Protein AF-A0A3D2UUT9-F1 (afdb_monomer_lite)

Sequence (173 aa):
GGWIDLIGQRLTEIWGSIPRLYILIILSSFLVPSVLLLFLILNLTAWMGIAAYVRAEFLKIRNFEYVKAAKAMGVSNFEIMRRHILPNALTPVVTFFPFEVTAGIFALVSLDFLNLGVPSPAPSIGELLAQGKNNLQALWILLPTFAALTLMITLLTFVGEGIRNAFDPRKTL

Radius of gyration: 21.26 Å; chains: 1; bounding box: 55×39×56 Å

Secondary structure (DSSP, 8-state):
--HHHHHHHHHHHHHHHS-HHHHHHHHHHHS---HHHHHHHHHHHHHHHHHHHHHHHHHHHTTSHHHHHHHHTT--HHHHIIIIIHHHHTHHHHHHHHHHHHHHHHHHHHHHHTT-SSPTTS--HHHHHHHHHH-TT-HHHHHHHHHHHHHHHHHHHHHHHHHHHHT-GGG--

pLDDT: mean 90.68, std 7.35, range [39.0, 96.94]

Structure (mmCIF, N/CA/C/O backbone):
data_AF-A0A3D2UUT9-F1
#
_entry.id   AF-A0A3D2UUT9-F1
#
loop_
_atom_site.group_PDB
_atom_site.id
_atom_site.type_symbol
_atom_site.label_atom_id
_atom_site.label_alt_id
_atom_site.label_comp_id
_atom_site.label_asym_id
_atom_site.label_entity_id
_atom_site.label_seq_id
_atom_site.pdbx_PDB_ins_code
_atom_site.Cartn_x
_atom_site.Cartn_y
_atom_site.Cartn_z
_atom_site.occupancy
_atom_site.B_iso_or_equiv
_atom_site.auth_seq_id
_atom_site.auth_comp_id
_atom_site.auth_asym_id
_atom_site.auth_atom_id
_atom_site.pdbx_PDB_model_num
ATOM 1 N N . GLY A 1 1 ? -11.850 -11.378 17.227 1.00 80.69 1 GLY A N 1
ATOM 2 C CA . GLY A 1 1 ? -11.481 -12.321 18.302 1.00 80.69 1 GLY A CA 1
ATOM 3 C C . GLY A 1 1 ? -12.110 -13.676 18.049 1.00 80.69 1 GLY A C 1
ATOM 4 O O . GLY A 1 1 ? -13.111 -13.736 17.346 1.00 80.69 1 GLY A O 1
ATOM 5 N N . GLY A 1 2 ? -11.543 -14.740 18.616 1.00 90.12 2 GLY A N 1
ATOM 6 C CA . GLY A 1 2 ? -12.039 -16.113 18.452 1.00 90.12 2 GLY A CA 1
ATOM 7 C C . GLY A 1 2 ? -11.481 -16.831 17.216 1.00 90.12 2 GLY A C 1
ATOM 8 O O . GLY A 1 2 ? -10.482 -16.409 16.642 1.00 90.12 2 GLY A O 1
ATOM 9 N N . TRP A 1 3 ? -12.133 -17.919 16.803 1.00 91.00 3 TRP A N 1
ATOM 10 C CA . TRP A 1 3 ? -11.655 -18.791 15.721 1.00 91.00 3 TRP A CA 1
ATOM 11 C C . TRP A 1 3 ? -11.567 -18.105 14.354 1.00 91.00 3 TRP A C 1
ATOM 13 O O . TRP A 1 3 ? -10.566 -18.260 13.665 1.00 91.00 3 TRP A O 1
ATOM 23 N N . ILE A 1 4 ? -12.566 -17.296 13.984 1.00 89.00 4 ILE A N 1
ATOM 24 C CA . ILE A 1 4 ? -12.583 -16.554 12.704 1.00 89.00 4 ILE A CA 1
ATOM 25 C C . ILE A 1 4 ? -11.378 -15.611 12.607 1.00 89.00 4 ILE A C 1
ATOM 27 O O . ILE A 1 4 ? -10.730 -15.487 11.573 1.00 89.00 4 ILE A O 1
ATOM 31 N N . ASP A 1 5 ? -11.066 -14.971 13.726 1.00 88.38 5 ASP A N 1
ATOM 32 C CA . ASP A 1 5 ? -9.975 -14.021 13.867 1.00 88.38 5 ASP A CA 1
ATOM 33 C C . ASP A 1 5 ? -8.605 -14.690 13.746 1.00 88.38 5 ASP A C 1
ATOM 35 O O . ASP A 1 5 ? -7.721 -14.180 13.063 1.00 88.38 5 ASP A O 1
ATOM 39 N N . LEU A 1 6 ? -8.466 -15.857 14.382 1.00 91.75 6 LEU A N 1
ATOM 40 C CA . LEU A 1 6 ? -7.264 -16.675 14.330 1.00 91.75 6 LEU A CA 1
ATOM 41 C C . LEU A 1 6 ? -7.027 -17.205 12.912 1.00 91.75 6 LEU A C 1
ATOM 43 O O . LEU A 1 6 ? -5.925 -17.071 12.392 1.00 91.75 6 LEU A O 1
ATOM 47 N N . ILE A 1 7 ? -8.057 -17.767 12.272 1.00 93.69 7 ILE A N 1
ATOM 48 C CA . ILE A 1 7 ? -7.963 -18.300 10.905 1.00 93.69 7 ILE A CA 1
ATOM 49 C C . ILE A 1 7 ? -7.597 -17.185 9.925 1.00 93.69 7 ILE A C 1
ATOM 51 O O . ILE A 1 7 ? -6.665 -17.350 9.142 1.00 93.69 7 ILE A O 1
ATOM 55 N N . GLY A 1 8 ? -8.276 -16.036 10.001 1.00 90.75 8 GLY A N 1
ATOM 56 C CA . GLY A 1 8 ? -7.963 -14.881 9.160 1.00 90.75 8 GLY A CA 1
ATOM 57 C C . GLY A 1 8 ? -6.514 -14.425 9.328 1.00 90.75 8 GLY A C 1
ATOM 58 O O . GLY A 1 8 ? -5.814 -14.232 8.338 1.00 90.75 8 GLY A O 1
ATOM 59 N N . GLN A 1 9 ? -6.035 -14.344 10.573 1.00 91.75 9 GLN A N 1
ATOM 60 C CA . GLN A 1 9 ? -4.647 -13.997 10.860 1.00 91.75 9 GLN A CA 1
ATOM 61 C C . GLN A 1 9 ? -3.659 -15.020 10.272 1.00 91.75 9 GLN A C 1
ATOM 63 O O . GLN A 1 9 ? -2.694 -14.628 9.618 1.00 91.75 9 GLN A O 1
ATOM 68 N N . ARG A 1 10 ? -3.916 -16.327 10.423 1.00 93.38 10 ARG A N 1
ATOM 69 C CA . ARG A 1 10 ? -3.052 -17.374 9.850 1.00 93.38 10 ARG A CA 1
ATOM 70 C C . ARG A 1 10 ? -2.995 -17.320 8.329 1.00 93.38 10 ARG A C 1
ATOM 72 O O . ARG A 1 10 ? -1.914 -17.442 7.765 1.00 93.38 10 ARG A O 1
ATOM 79 N N . LEU A 1 11 ? -4.126 -17.089 7.666 1.00 91.88 11 LEU A N 1
ATOM 80 C CA . LEU A 1 11 ? -4.159 -16.928 6.213 1.00 91.88 11 LEU A CA 1
ATOM 81 C C . LEU A 1 11 ? -3.318 -15.729 5.764 1.00 91.88 11 LEU A C 1
ATOM 83 O O . LEU A 1 11 ? -2.545 -15.859 4.820 1.00 91.88 11 LE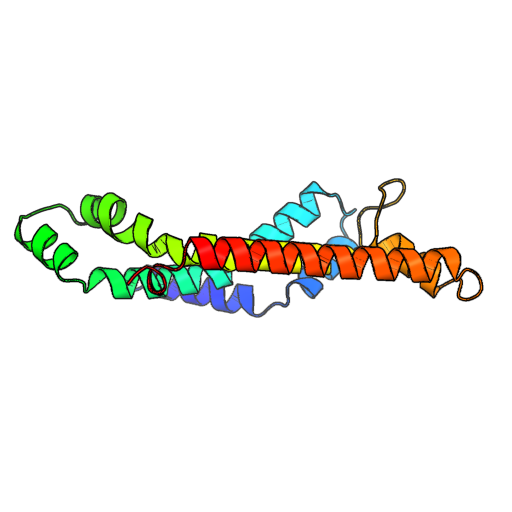U A O 1
ATOM 87 N N . THR A 1 12 ? -3.408 -14.592 6.462 1.00 91.06 12 THR A N 1
ATOM 88 C CA . THR A 1 12 ? -2.581 -13.418 6.140 1.00 91.06 12 THR A CA 1
ATOM 89 C C . THR A 1 12 ? -1.096 -13.638 6.415 1.00 91.06 12 THR A C 1
ATOM 91 O O . THR A 1 12 ? -0.269 -13.161 5.649 1.00 91.06 12 THR A O 1
ATOM 94 N N . GLU A 1 13 ? -0.740 -14.388 7.461 1.00 90.75 13 GLU A N 1
ATOM 95 C CA . GLU A 1 13 ? 0.655 -14.731 7.768 1.00 90.75 13 GLU A CA 1
ATOM 96 C C . GLU A 1 13 ? 1.252 -15.651 6.693 1.00 90.75 13 GLU A C 1
ATOM 98 O O . GLU A 1 13 ? 2.360 -15.410 6.218 1.00 90.75 13 GLU A O 1
ATOM 103 N N . ILE A 1 14 ? 0.500 -16.669 6.260 1.00 91.31 14 ILE A N 1
ATOM 104 C CA . ILE A 1 14 ? 0.924 -17.580 5.189 1.00 91.31 14 ILE A CA 1
ATOM 105 C C . ILE A 1 14 ? 1.034 -16.823 3.863 1.00 91.31 14 ILE A C 1
ATOM 107 O O . ILE A 1 14 ? 2.057 -16.918 3.190 1.00 91.31 14 ILE A O 1
ATOM 111 N N . TRP A 1 15 ? 0.022 -16.034 3.497 1.00 90.06 15 TRP A N 1
ATOM 112 C CA . TRP A 1 15 ? 0.036 -15.250 2.258 1.00 90.06 15 TRP A CA 1
ATOM 113 C C . TRP A 1 15 ? 1.181 -14.226 2.248 1.00 90.06 15 TRP A C 1
ATOM 115 O O . TRP A 1 15 ? 1.872 -14.077 1.243 1.00 90.06 15 TRP A O 1
ATOM 125 N N . GLY A 1 16 ? 1.446 -13.583 3.389 1.00 88.81 16 GLY A N 1
ATOM 126 C CA . GLY A 1 16 ? 2.519 -12.602 3.558 1.00 88.81 16 GLY A CA 1
ATOM 127 C C . GLY A 1 16 ? 3.923 -13.200 3.624 1.00 88.81 16 GLY A C 1
ATOM 128 O O . GLY A 1 16 ? 4.896 -12.459 3.501 1.00 88.81 16 GLY A O 1
ATOM 129 N N . SER A 1 17 ? 4.048 -14.520 3.793 1.00 89.38 17 SER A N 1
ATOM 130 C CA . SER A 1 17 ? 5.348 -15.204 3.794 1.00 89.38 17 SER A CA 1
ATOM 131 C C . SER A 1 17 ? 5.976 -15.296 2.400 1.00 89.38 17 SER A C 1
ATOM 133 O O . SER A 1 17 ? 7.194 -15.428 2.277 1.00 89.38 17 SER A O 1
ATOM 135 N N . ILE A 1 18 ? 5.160 -15.197 1.345 1.00 89.44 18 ILE A N 1
ATOM 136 C CA . ILE A 1 18 ? 5.624 -15.260 -0.039 1.00 89.44 18 ILE A CA 1
ATOM 137 C C . ILE A 1 18 ? 6.010 -13.844 -0.485 1.00 89.44 18 ILE A C 1
ATOM 139 O O . ILE A 1 18 ? 5.156 -12.951 -0.484 1.00 89.44 18 ILE A O 1
ATOM 143 N N . PRO A 1 19 ? 7.262 -13.590 -0.909 1.00 88.50 19 PRO A N 1
ATOM 144 C CA . PRO A 1 19 ? 7.636 -12.237 -1.279 1.00 88.50 19 PRO A CA 1
ATOM 145 C C . PRO A 1 19 ? 6.942 -11.816 -2.582 1.00 88.50 19 PRO A C 1
ATOM 147 O O . PRO A 1 19 ? 6.946 -12.541 -3.578 1.00 88.50 19 PRO A O 1
ATOM 150 N N . ARG A 1 20 ? 6.371 -10.606 -2.581 1.00 88.12 20 ARG A N 1
ATOM 151 C CA . ARG A 1 20 ? 5.536 -10.059 -3.669 1.00 88.12 20 ARG A CA 1
ATOM 152 C C . ARG A 1 20 ? 6.186 -10.175 -5.054 1.00 88.12 20 ARG A C 1
ATOM 154 O O . ARG A 1 20 ? 5.519 -10.564 -6.008 1.00 88.12 20 ARG A O 1
ATOM 161 N N . LEU A 1 21 ? 7.484 -9.878 -5.159 1.00 89.38 21 LEU A N 1
ATOM 162 C CA . LEU A 1 21 ? 8.226 -9.987 -6.421 1.00 89.38 21 LEU A CA 1
ATOM 163 C C . LEU A 1 21 ? 8.287 -11.425 -6.948 1.00 89.38 21 LEU A C 1
ATOM 165 O O . LEU A 1 21 ? 8.160 -11.615 -8.151 1.00 89.38 21 LEU A O 1
ATOM 169 N N . TYR A 1 22 ? 8.412 -12.436 -6.080 1.00 91.19 22 TYR A N 1
ATOM 170 C CA . TYR A 1 22 ? 8.408 -13.835 -6.520 1.00 91.19 22 TYR A CA 1
ATOM 171 C C . TYR A 1 22 ? 7.063 -14.225 -7.121 1.00 91.19 22 TYR A C 1
ATOM 173 O O . TYR A 1 22 ? 7.042 -14.862 -8.166 1.00 91.19 22 TYR A O 1
ATOM 181 N N . ILE A 1 23 ? 5.947 -13.808 -6.511 1.00 90.50 23 ILE A N 1
ATOM 182 C CA . ILE A 1 23 ? 4.606 -14.062 -7.062 1.00 90.50 23 ILE A CA 1
ATOM 183 C C . ILE A 1 23 ? 4.499 -13.477 -8.471 1.00 90.50 23 ILE A C 1
ATOM 185 O O . ILE A 1 23 ? 4.038 -14.151 -9.388 1.00 90.50 23 ILE A O 1
ATOM 189 N N . LEU A 1 24 ? 4.958 -12.237 -8.645 1.00 89.69 24 LEU A N 1
ATOM 190 C CA . LEU A 1 24 ? 4.909 -11.552 -9.931 1.00 89.69 24 LEU A CA 1
ATOM 191 C C . LEU A 1 24 ? 5.791 -12.233 -10.990 1.00 89.69 24 LEU A C 1
ATOM 193 O O . LEU A 1 24 ? 5.322 -12.429 -12.104 1.00 89.69 24 LEU A O 1
ATOM 197 N N . ILE A 1 25 ? 7.015 -12.638 -10.633 1.00 90.88 25 ILE A N 1
ATOM 198 C CA . ILE A 1 25 ? 7.945 -13.368 -11.516 1.00 90.88 25 ILE A CA 1
ATOM 199 C C . ILE A 1 25 ? 7.379 -14.733 -11.918 1.00 90.88 25 ILE A C 1
ATOM 201 O O . ILE A 1 25 ? 7.444 -15.132 -13.077 1.00 90.88 25 ILE A O 1
ATOM 205 N N . ILE A 1 26 ? 6.830 -15.470 -10.952 1.00 91.00 26 ILE A N 1
ATOM 206 C CA . ILE A 1 26 ? 6.240 -16.784 -11.195 1.00 91.00 26 ILE A CA 1
ATOM 207 C C . ILE A 1 26 ? 5.066 -16.627 -12.163 1.00 91.00 26 ILE A C 1
ATOM 209 O O . ILE A 1 26 ? 5.047 -17.285 -13.197 1.00 91.00 26 ILE A O 1
ATOM 213 N N . LEU A 1 27 ? 4.133 -15.711 -11.889 1.00 88.44 27 LEU A N 1
ATOM 214 C CA . LEU A 1 27 ? 2.957 -15.505 -12.735 1.00 88.44 27 LEU A CA 1
ATOM 215 C C . LEU A 1 27 ? 3.315 -15.019 -14.144 1.00 88.44 27 LEU A C 1
ATOM 217 O O . LEU A 1 27 ? 2.720 -15.497 -15.106 1.00 88.44 27 LEU A O 1
ATOM 221 N N . SER A 1 28 ? 4.297 -14.127 -14.287 1.00 86.31 28 SER A N 1
ATOM 222 C CA . SER A 1 28 ? 4.738 -13.650 -15.602 1.00 86.31 28 SER A CA 1
ATOM 223 C C . SER A 1 28 ? 5.469 -14.709 -16.431 1.00 86.31 28 SER A C 1
ATOM 225 O O . SER A 1 28 ? 5.554 -14.571 -17.648 1.00 86.31 28 SER A O 1
ATOM 227 N N . SER A 1 29 ? 5.971 -15.783 -15.810 1.00 84.44 29 SER A N 1
ATOM 228 C CA . SER A 1 29 ? 6.666 -16.860 -16.529 1.00 84.44 29 SER A CA 1
ATOM 229 C C . SER A 1 29 ? 5.741 -17.780 -17.335 1.00 84.44 29 SER A C 1
ATOM 231 O O . SER A 1 29 ? 6.187 -18.391 -18.303 1.00 84.44 29 SER A O 1
ATOM 233 N N . PHE A 1 30 ? 4.460 -17.884 -16.960 1.00 88.69 30 PHE A N 1
ATOM 234 C CA . PHE A 1 30 ? 3.479 -18.742 -17.642 1.00 88.69 30 PHE A CA 1
ATOM 235 C C . PHE A 1 30 ? 2.210 -18.010 -18.103 1.00 88.69 30 PHE A C 1
ATOM 237 O O . PHE A 1 30 ? 1.428 -18.585 -18.861 1.00 88.69 30 PHE A O 1
ATOM 244 N N . LEU A 1 31 ? 1.990 -16.756 -17.689 1.00 88.56 31 LEU A N 1
ATOM 245 C CA . LEU A 1 31 ? 0.933 -15.880 -18.207 1.00 88.56 31 LEU A CA 1
ATOM 246 C C . LEU A 1 31 ? 1.552 -14.696 -18.942 1.00 88.56 31 LEU A C 1
ATOM 248 O O . LEU A 1 31 ? 2.531 -14.123 -18.474 1.00 88.56 31 LEU A O 1
ATOM 252 N N . VAL A 1 32 ? 0.928 -14.267 -20.041 1.00 87.81 32 VAL A N 1
ATOM 253 C CA . VAL A 1 32 ? 1.296 -13.006 -20.699 1.00 87.81 32 VAL A CA 1
ATOM 254 C C . VAL A 1 32 ? 0.918 -11.845 -19.770 1.00 87.81 32 VAL A C 1
ATOM 256 O O . VAL A 1 32 ? -0.274 -11.675 -19.477 1.00 87.81 32 VAL A O 1
ATOM 259 N N . PRO A 1 33 ? 1.881 -11.040 -19.287 1.00 88.19 33 PRO A N 1
ATOM 260 C CA . PRO A 1 33 ? 1.573 -9.962 -18.360 1.00 88.19 33 PRO A CA 1
ATOM 261 C C . PRO A 1 33 ? 0.741 -8.872 -19.038 1.00 88.19 33 PRO A C 1
ATOM 263 O O . PRO A 1 33 ? 1.034 -8.429 -20.146 1.00 88.19 33 PRO A O 1
ATOM 266 N N . SER A 1 34 ? -0.294 -8.405 -18.347 1.00 90.06 34 SER A N 1
ATOM 267 C CA . SER A 1 34 ? -1.077 -7.232 -18.741 1.00 90.06 34 SER A CA 1
ATOM 268 C C . SER A 1 34 ? -1.136 -6.242 -17.586 1.00 90.06 34 SER A C 1
ATOM 270 O O . SER A 1 34 ? -1.009 -6.633 -16.423 1.00 90.06 34 SER A O 1
ATOM 272 N N . VAL A 1 35 ? -1.377 -4.964 -17.896 1.00 87.62 35 VAL A N 1
ATOM 273 C CA . VAL A 1 35 ? -1.520 -3.905 -16.880 1.00 87.62 35 VAL A CA 1
ATOM 274 C C . VAL A 1 35 ? -2.549 -4.305 -15.822 1.00 87.62 35 VAL A C 1
ATOM 276 O O . VAL A 1 35 ? -2.287 -4.182 -14.628 1.00 87.62 35 VAL A O 1
ATOM 279 N N . LEU A 1 36 ? -3.693 -4.848 -16.251 1.00 90.25 36 LEU A N 1
ATOM 280 C CA . LEU A 1 36 ? -4.754 -5.277 -15.345 1.00 90.25 36 LEU A CA 1
ATOM 281 C C . LEU A 1 36 ? -4.316 -6.451 -14.460 1.00 90.25 36 LEU A C 1
ATOM 283 O O . LEU A 1 36 ? -4.558 -6.426 -13.257 1.00 90.25 36 LEU A O 1
ATOM 287 N N . LEU A 1 37 ? -3.654 -7.461 -15.031 1.00 90.25 37 LEU A N 1
ATOM 288 C CA . LEU A 1 37 ? -3.180 -8.625 -14.279 1.00 90.25 37 LEU A CA 1
ATOM 289 C C . LEU A 1 37 ? -2.167 -8.216 -13.203 1.00 90.25 37 LEU A C 1
ATOM 291 O O . LEU A 1 37 ? -2.329 -8.581 -12.038 1.00 90.25 37 LEU A O 1
ATOM 295 N N . LEU A 1 38 ? -1.168 -7.410 -13.570 1.00 90.31 38 LEU A N 1
ATOM 296 C CA . LEU A 1 38 ? -0.153 -6.932 -12.632 1.00 90.31 38 LEU A CA 1
ATOM 297 C C . LEU A 1 38 ? -0.775 -6.036 -11.555 1.00 90.31 38 LEU A C 1
ATOM 299 O O . LEU A 1 38 ? -0.487 -6.209 -10.371 1.00 90.31 38 LEU A O 1
ATOM 303 N N . PHE A 1 39 ? -1.692 -5.141 -11.937 1.00 89.38 39 PHE A N 1
ATOM 304 C CA . PHE A 1 39 ? -2.446 -4.315 -10.997 1.00 89.38 39 PHE A CA 1
ATOM 305 C C . PHE A 1 39 ? -3.212 -5.165 -9.974 1.00 89.38 39 PHE A C 1
ATOM 307 O O . PHE A 1 39 ? -3.122 -4.909 -8.772 1.00 89.38 39 PHE A O 1
ATOM 314 N N . LEU A 1 40 ? -3.935 -6.197 -10.416 1.00 91.50 40 LEU A N 1
ATOM 315 C CA . LEU A 1 40 ? -4.695 -7.067 -9.517 1.00 91.50 40 LEU A CA 1
ATOM 316 C C . LEU A 1 40 ? -3.779 -7.811 -8.539 1.00 91.50 40 LEU A C 1
ATOM 318 O O . LEU A 1 40 ? -4.049 -7.806 -7.341 1.00 91.50 40 LEU A O 1
ATOM 322 N N . ILE A 1 41 ? -2.672 -8.390 -9.009 1.00 90.12 41 ILE A N 1
ATOM 323 C CA . ILE A 1 41 ? -1.726 -9.125 -8.149 1.00 90.12 41 ILE A CA 1
ATOM 324 C C . ILE A 1 41 ? -1.082 -8.202 -7.107 1.00 90.12 41 ILE A C 1
ATOM 326 O O . ILE A 1 41 ? -0.958 -8.572 -5.934 1.00 90.12 41 ILE A O 1
ATOM 330 N N . LEU A 1 42 ? -0.702 -6.985 -7.505 1.00 90.56 42 LEU A N 1
ATOM 331 C CA . LEU A 1 42 ? -0.153 -5.991 -6.582 1.00 90.56 42 LEU A CA 1
ATOM 332 C C . LEU A 1 42 ? -1.158 -5.640 -5.482 1.00 90.56 42 LEU A C 1
ATOM 334 O O . LEU A 1 42 ? -0.813 -5.675 -4.303 1.00 90.56 42 LEU A O 1
ATOM 338 N N . ASN A 1 43 ? -2.417 -5.385 -5.837 1.00 89.75 43 ASN A N 1
ATOM 339 C CA . ASN A 1 43 ? -3.451 -5.071 -4.851 1.00 89.75 43 ASN A CA 1
ATOM 340 C C . ASN A 1 43 ? -3.775 -6.271 -3.944 1.00 89.75 43 ASN A C 1
ATOM 342 O O . ASN A 1 43 ? -3.931 -6.101 -2.734 1.00 89.75 43 ASN A O 1
ATOM 346 N N . LEU A 1 44 ? -3.790 -7.493 -4.490 1.00 90.31 44 LEU A N 1
ATOM 347 C CA . LEU A 1 44 ? -4.006 -8.736 -3.734 1.00 90.31 44 LEU A CA 1
ATOM 348 C C . LEU A 1 44 ? -2.888 -9.057 -2.734 1.00 90.31 44 LEU A C 1
ATOM 350 O O . LEU A 1 44 ? -3.085 -9.875 -1.835 1.00 90.31 44 LEU A O 1
ATOM 354 N N . THR A 1 45 ? -1.725 -8.425 -2.861 1.00 88.12 45 THR A N 1
ATOM 355 C CA . THR A 1 45 ? -0.582 -8.623 -1.959 1.00 88.12 45 THR A CA 1
ATOM 356 C C . THR A 1 45 ? -0.296 -7.405 -1.075 1.00 88.12 45 THR A C 1
ATOM 358 O O . THR A 1 45 ? 0.369 -7.543 -0.051 1.00 88.12 45 THR A O 1
ATOM 361 N N . ALA A 1 46 ? -0.817 -6.221 -1.411 1.00 89.06 46 ALA A N 1
ATOM 362 C CA . ALA A 1 46 ? -0.607 -4.985 -0.649 1.00 89.06 46 ALA A CA 1
ATOM 363 C C . ALA A 1 46 ? -1.484 -4.844 0.602 1.00 89.06 46 ALA A C 1
ATOM 365 O O . ALA A 1 46 ? -1.064 -4.267 1.603 1.00 89.06 46 ALA A O 1
ATOM 366 N N . TRP A 1 47 ? -2.694 -5.403 0.587 1.00 89.44 47 TRP A N 1
ATOM 367 C CA . TRP A 1 47 ? -3.679 -5.170 1.648 1.00 89.44 47 TRP A CA 1
ATOM 368 C C . TRP A 1 47 ? -3.290 -5.744 3.021 1.00 89.44 47 TRP A C 1
ATOM 370 O O . TRP A 1 47 ? -3.759 -5.243 4.042 1.00 89.44 47 TRP A O 1
ATOM 380 N N . MET A 1 48 ? -2.439 -6.773 3.068 1.00 89.44 48 MET A N 1
ATOM 381 C CA . MET A 1 48 ? -2.116 -7.498 4.304 1.00 89.44 48 MET A CA 1
ATOM 382 C C . MET A 1 48 ? -1.481 -6.612 5.376 1.00 89.44 48 MET A C 1
ATOM 384 O O . MET A 1 48 ? -1.909 -6.636 6.530 1.00 89.44 48 MET A O 1
ATOM 388 N N . GLY A 1 49 ? -0.474 -5.816 4.996 1.00 87.62 49 GLY A N 1
ATOM 389 C CA . GLY A 1 49 ? 0.226 -4.937 5.931 1.00 87.62 49 GLY A CA 1
ATOM 390 C C . GLY A 1 49 ? -0.729 -3.904 6.521 1.00 87.62 49 GLY A C 1
ATOM 391 O O . GLY A 1 49 ? -0.860 -3.785 7.739 1.00 87.62 49 GLY A O 1
ATOM 392 N N . ILE A 1 50 ? -1.485 -3.228 5.654 1.00 91.81 50 ILE A N 1
ATOM 393 C CA . ILE A 1 50 ? -2.483 -2.229 6.051 1.00 91.81 50 ILE A CA 1
ATOM 394 C C . ILE A 1 50 ? -3.558 -2.849 6.958 1.00 91.81 50 ILE A C 1
ATOM 396 O O . ILE A 1 50 ? -3.922 -2.247 7.968 1.00 91.81 50 ILE A O 1
ATOM 400 N N . ALA A 1 51 ? -4.031 -4.063 6.662 1.00 92.31 51 ALA A N 1
ATOM 401 C CA . ALA A 1 51 ? -5.029 -4.752 7.478 1.00 92.31 51 ALA A CA 1
ATOM 402 C C . ALA A 1 51 ? -4.545 -5.002 8.917 1.00 92.31 51 ALA A C 1
ATOM 404 O O . ALA A 1 51 ? -5.325 -4.839 9.859 1.00 92.31 51 ALA A O 1
ATOM 405 N N . ALA A 1 52 ? -3.264 -5.335 9.110 1.00 91.62 52 ALA A N 1
ATOM 406 C CA . ALA A 1 52 ? -2.680 -5.497 10.441 1.00 91.62 52 ALA A CA 1
ATOM 407 C C . ALA A 1 52 ? -2.682 -4.178 11.238 1.00 91.62 52 ALA A C 1
ATOM 409 O O . ALA A 1 52 ? -3.065 -4.170 12.411 1.00 91.62 52 ALA A O 1
ATOM 410 N N . TYR A 1 53 ? -2.344 -3.053 10.597 1.00 93.25 53 TYR A N 1
ATOM 411 C CA . TYR A 1 53 ? -2.407 -1.731 11.231 1.00 93.25 53 TYR A CA 1
ATOM 412 C C . TYR A 1 53 ? -3.841 -1.309 11.567 1.00 93.25 53 TYR A C 1
ATOM 414 O O . TYR A 1 53 ? -4.107 -0.872 12.687 1.00 93.25 53 TYR A O 1
ATOM 422 N N . VAL A 1 54 ? -4.781 -1.486 10.633 1.00 94.62 54 VAL A N 1
ATOM 423 C CA . VAL A 1 54 ? -6.208 -1.193 10.853 1.00 94.62 54 VAL A CA 1
ATOM 424 C C . VAL A 1 54 ? -6.748 -2.024 12.014 1.00 94.62 54 VAL A C 1
ATOM 426 O O . VAL A 1 54 ? -7.441 -1.498 12.879 1.00 94.62 54 VAL A O 1
ATOM 429 N N . ARG A 1 55 ? -6.395 -3.312 12.091 1.00 93.81 55 ARG A N 1
ATOM 430 C CA . ARG A 1 55 ? -6.774 -4.196 13.200 1.00 93.81 55 ARG A CA 1
ATOM 431 C C . ARG A 1 55 ? -6.232 -3.696 14.539 1.00 93.81 55 ARG A C 1
ATOM 433 O O . ARG A 1 55 ? -6.976 -3.683 15.520 1.00 93.81 55 ARG A O 1
ATOM 440 N N . ALA A 1 56 ? -4.959 -3.308 14.594 1.00 93.75 56 ALA A N 1
ATOM 441 C CA . ALA A 1 56 ? -4.354 -2.775 15.810 1.00 93.75 56 ALA A CA 1
ATOM 442 C C . ALA A 1 56 ? -5.084 -1.505 16.281 1.00 93.75 56 ALA A C 1
ATOM 444 O O . ALA A 1 56 ? -5.470 -1.410 17.449 1.00 93.75 56 ALA A O 1
ATOM 445 N N . GLU A 1 57 ? -5.363 -0.580 15.359 1.00 94.69 57 GLU A N 1
ATOM 446 C CA . GLU A 1 57 ? -6.080 0.659 15.665 1.00 94.69 57 GLU A CA 1
ATOM 447 C C . GLU A 1 57 ? -7.537 0.382 16.069 1.00 94.69 57 GLU A C 1
ATOM 449 O O . GLU A 1 57 ? -8.031 0.942 17.045 1.00 94.69 57 GLU A O 1
ATOM 454 N N . PHE A 1 58 ? -8.205 -0.568 15.413 1.00 95.19 58 PHE A N 1
ATOM 455 C CA . PHE A 1 58 ? -9.559 -0.997 15.758 1.00 95.19 58 PHE A CA 1
ATOM 456 C C . PHE A 1 58 ? -9.643 -1.540 17.192 1.00 95.19 58 PHE A C 1
ATOM 458 O O . PHE A 1 58 ? -10.534 -1.169 17.959 1.00 95.19 58 PHE A O 1
ATOM 465 N N . LEU A 1 59 ? -8.705 -2.414 17.580 1.00 93.62 59 LEU A N 1
ATOM 466 C CA . LEU A 1 59 ? -8.651 -2.989 18.928 1.00 93.62 59 LEU A CA 1
ATOM 467 C C . LEU A 1 59 ? -8.334 -1.938 19.995 1.00 93.62 59 LEU A C 1
ATOM 469 O O . LEU A 1 59 ? -8.880 -2.020 21.097 1.00 93.62 59 LEU A O 1
ATOM 473 N N . LYS A 1 60 ? -7.492 -0.953 19.666 1.00 94.75 60 LYS A N 1
ATOM 474 C CA . LYS A 1 60 ? -7.189 0.198 20.520 1.00 94.75 60 LYS A CA 1
ATOM 475 C C . LYS A 1 60 ? -8.421 1.081 20.722 1.00 94.75 60 LYS A C 1
ATOM 477 O O . LYS A 1 60 ? -8.817 1.304 21.865 1.00 94.75 60 LYS A O 1
ATOM 482 N N . ILE A 1 61 ? -9.065 1.515 19.636 1.00 95.44 61 ILE A N 1
ATOM 483 C CA . ILE A 1 61 ? -10.244 2.393 19.670 1.00 95.44 61 ILE A CA 1
ATOM 484 C C . ILE A 1 61 ? -11.397 1.748 20.438 1.00 95.44 61 ILE A C 1
ATOM 486 O O . ILE A 1 61 ? -12.084 2.419 21.205 1.00 95.44 61 ILE A O 1
ATOM 490 N N . ARG A 1 62 ? -11.586 0.430 20.307 1.00 94.69 62 ARG A N 1
ATOM 491 C CA . ARG A 1 62 ? -12.609 -0.317 21.056 1.00 94.69 62 ARG A CA 1
ATOM 492 C C . ARG A 1 62 ? -12.537 -0.094 22.577 1.00 94.69 62 ARG A C 1
ATOM 494 O O . ARG A 1 62 ? -13.548 -0.254 23.255 1.00 94.69 62 ARG A O 1
ATOM 501 N N . ASN A 1 63 ? -11.368 0.256 23.116 1.00 94.88 63 ASN A N 1
ATOM 502 C CA . ASN A 1 63 ? -11.162 0.473 24.547 1.00 94.88 63 ASN A CA 1
ATOM 503 C C . ASN A 1 63 ? -11.340 1.940 24.993 1.00 94.88 63 ASN A C 1
ATOM 505 O O . ASN A 1 63 ? -11.208 2.214 26.189 1.00 94.88 63 ASN A O 1
ATOM 509 N N . PHE A 1 64 ? -11.642 2.867 24.077 1.00 95.75 64 PHE A N 1
ATOM 510 C CA . PHE A 1 64 ? -11.836 4.289 24.377 1.00 95.75 64 PHE A CA 1
ATOM 511 C C . PHE A 1 64 ? -13.131 4.568 25.152 1.00 95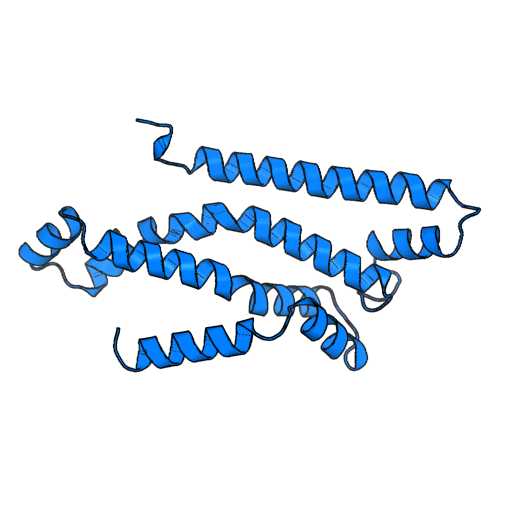.75 64 PHE A C 1
ATOM 513 O O . PHE A 1 64 ? -14.116 3.832 25.058 1.00 95.75 64 PHE A O 1
ATOM 520 N N . GLU A 1 65 ? -13.134 5.657 25.923 1.00 95.81 65 GLU A N 1
ATOM 521 C CA . GLU A 1 65 ? -14.240 6.016 26.820 1.00 95.81 65 GLU A CA 1
ATOM 522 C C . GLU A 1 65 ? -15.547 6.279 26.075 1.00 95.81 65 GLU A C 1
ATOM 524 O O . GLU A 1 65 ? -16.586 5.778 26.494 1.00 95.81 65 GLU A O 1
ATOM 529 N N . TYR A 1 66 ? -15.507 6.955 24.922 1.00 93.69 66 TYR A N 1
ATOM 530 C CA . TYR A 1 66 ? -16.715 7.195 24.125 1.00 93.69 66 TYR A CA 1
ATOM 531 C C . TYR A 1 66 ? -17.344 5.896 23.598 1.00 93.69 66 TYR A C 1
ATOM 533 O O . TYR A 1 66 ? -18.565 5.803 23.490 1.00 93.69 66 TYR A O 1
ATOM 541 N N . VAL A 1 67 ? -16.537 4.864 23.315 1.00 96.44 67 VAL A N 1
ATOM 542 C CA . VAL A 1 67 ? -17.040 3.542 22.904 1.00 96.44 67 VAL A CA 1
ATOM 543 C C . VAL A 1 67 ? -17.713 2.848 24.084 1.00 96.44 67 VAL A C 1
ATOM 545 O O . VAL A 1 67 ? -18.796 2.278 23.937 1.00 96.44 67 VAL A O 1
ATOM 548 N N . LYS A 1 68 ? -17.099 2.918 25.272 1.00 94.69 68 LYS A N 1
ATOM 549 C CA . LYS A 1 68 ? -17.674 2.372 26.510 1.00 94.69 68 LYS A CA 1
ATOM 550 C C . LYS A 1 68 ? -18.979 3.082 26.881 1.00 94.69 68 LYS A C 1
ATOM 552 O O . LYS A 1 68 ? -19.947 2.405 27.215 1.00 94.69 68 LYS A O 1
ATOM 557 N N . ALA A 1 69 ? -19.029 4.407 26.756 1.00 95.31 69 ALA A N 1
ATOM 558 C CA . ALA A 1 69 ? -20.223 5.211 26.998 1.00 95.31 69 ALA A CA 1
ATOM 559 C C . ALA A 1 69 ? -21.348 4.874 26.006 1.00 95.31 69 ALA A C 1
ATOM 561 O O . ALA A 1 69 ? -22.466 4.598 26.431 1.00 95.31 69 ALA A O 1
ATOM 562 N N . ALA A 1 70 ? -21.055 4.794 24.701 1.00 94.81 70 ALA A N 1
ATOM 563 C CA . ALA A 1 70 ? -22.033 4.380 23.689 1.00 94.81 70 ALA A CA 1
ATOM 564 C C . ALA A 1 70 ? -22.618 2.992 23.988 1.00 94.81 70 ALA A C 1
ATOM 566 O O . ALA A 1 70 ? -23.827 2.782 23.893 1.00 94.81 70 ALA A O 1
ATOM 567 N N . LYS A 1 71 ? -21.771 2.054 24.425 1.00 95.12 71 LYS A N 1
ATOM 568 C CA . LYS A 1 71 ? -22.212 0.721 24.839 1.00 95.12 71 LYS A CA 1
ATOM 569 C C . LYS A 1 71 ? -23.086 0.758 26.101 1.00 95.12 71 LYS A C 1
ATOM 571 O O . LYS A 1 71 ? -24.075 0.035 26.160 1.00 95.12 71 LYS A O 1
ATOM 576 N N . ALA A 1 72 ? -22.753 1.596 27.085 1.00 95.94 72 ALA A N 1
ATOM 577 C CA . ALA A 1 72 ? -23.551 1.779 28.301 1.00 95.94 72 ALA A CA 1
ATOM 578 C C . ALA A 1 72 ? -24.926 2.412 28.018 1.00 95.94 72 ALA A C 1
ATOM 580 O O . ALA A 1 72 ? -25.897 2.089 28.692 1.00 95.94 72 ALA A O 1
ATOM 581 N N . MET A 1 73 ? -25.024 3.244 26.978 1.00 95.88 73 MET A N 1
ATOM 582 C CA . MET A 1 73 ? -26.285 3.810 26.481 1.00 95.88 73 MET A CA 1
ATOM 583 C C . MET A 1 73 ? -27.125 2.819 25.651 1.00 95.88 73 MET A C 1
ATOM 585 O O . MET A 1 73 ? -28.161 3.196 25.114 1.00 95.88 73 MET A O 1
ATOM 589 N N . GLY A 1 74 ? -26.699 1.557 25.522 1.00 95.81 74 GLY A N 1
ATOM 590 C CA . GLY A 1 74 ? -27.450 0.518 24.811 1.00 95.81 74 GLY A CA 1
ATOM 591 C C . GLY A 1 74 ? -27.308 0.543 23.285 1.00 95.81 74 GLY A C 1
ATOM 592 O O . GLY A 1 74 ? -28.051 -0.157 22.598 1.00 95.81 74 GLY A O 1
ATOM 593 N N . VAL A 1 75 ? -26.359 1.308 22.730 1.00 96.62 75 VAL A N 1
ATOM 594 C CA . VAL A 1 75 ? -26.109 1.321 21.280 1.00 96.62 75 VAL A CA 1
ATOM 595 C C . VAL A 1 75 ? -25.597 -0.050 20.827 1.00 96.62 75 VAL A C 1
ATOM 597 O O . VAL A 1 75 ? -24.724 -0.653 21.457 1.00 96.62 75 VAL A O 1
ATOM 600 N N . SER A 1 76 ? -26.134 -0.553 19.713 1.00 96.56 76 SER A N 1
ATOM 601 C CA . SER A 1 76 ? -25.759 -1.867 19.185 1.00 96.56 76 SER A CA 1
ATOM 602 C C . SER A 1 76 ? -24.277 -1.929 18.781 1.00 96.56 76 SER A C 1
ATOM 604 O O . SER A 1 76 ? -23.712 -0.968 18.256 1.00 96.56 76 SER A O 1
ATOM 606 N N . ASN A 1 77 ? -23.638 -3.094 18.959 1.00 94.25 77 ASN A N 1
ATOM 607 C CA . ASN A 1 77 ? -22.230 -3.281 18.577 1.00 94.25 77 ASN A CA 1
ATOM 608 C C . ASN A 1 77 ? -21.986 -2.972 17.092 1.00 94.25 77 ASN A C 1
ATOM 610 O O . ASN A 1 77 ? -20.968 -2.377 16.757 1.00 94.25 77 ASN A O 1
ATOM 614 N N . PHE A 1 78 ? -22.910 -3.353 16.204 1.00 95.88 78 PHE A N 1
ATOM 615 C CA . PHE A 1 78 ? -22.779 -3.095 14.768 1.00 95.88 78 PHE A CA 1
ATOM 616 C C . PHE A 1 78 ? -22.732 -1.595 14.464 1.00 95.88 78 PHE A C 1
ATOM 618 O O . PHE A 1 78 ? -21.891 -1.133 13.692 1.00 95.88 78 PHE A O 1
ATOM 625 N N . GLU A 1 79 ? -23.600 -0.825 15.115 1.00 96.31 79 GLU A N 1
ATOM 626 C CA . GLU A 1 79 ? -23.657 0.618 14.937 1.00 96.31 79 GLU A CA 1
ATOM 627 C C . GLU A 1 79 ? -22.420 1.312 15.509 1.00 96.31 79 GLU A C 1
ATOM 629 O O . GLU A 1 79 ? -21.821 2.144 14.826 1.00 96.31 79 GLU A O 1
ATOM 634 N N . ILE A 1 80 ? -21.952 0.877 16.685 1.00 96.62 80 ILE A N 1
ATOM 635 C CA . ILE A 1 80 ? -20.687 1.339 17.264 1.00 96.62 80 ILE A CA 1
ATOM 636 C C . ILE A 1 80 ? -19.518 1.062 16.314 1.00 96.62 80 ILE A C 1
ATOM 638 O O . ILE A 1 80 ? -18.705 1.946 16.040 1.00 96.62 80 ILE A O 1
ATOM 642 N N . MET A 1 81 ? -19.433 -0.155 15.775 1.00 95.44 81 MET A N 1
ATOM 643 C CA . MET A 1 81 ? -18.363 -0.537 14.859 1.00 95.44 81 MET A CA 1
ATOM 644 C C . MET A 1 81 ? -18.387 0.307 13.585 1.00 95.44 81 MET A C 1
ATOM 646 O O . MET A 1 81 ? -17.349 0.838 13.205 1.00 95.44 81 MET A O 1
ATOM 650 N N . ARG A 1 82 ? -19.546 0.467 12.938 1.00 96.69 82 ARG A N 1
ATOM 651 C CA . ARG A 1 82 ? -19.659 1.177 11.656 1.00 96.69 82 ARG A CA 1
ATOM 652 C C . ARG A 1 82 ? -19.515 2.695 11.789 1.00 96.69 82 ARG A C 1
ATOM 654 O O . ARG A 1 82 ? -18.917 3.305 10.909 1.00 96.69 82 ARG A O 1
ATOM 661 N N . ARG A 1 83 ? -20.088 3.309 12.829 1.00 93.00 83 ARG A N 1
ATOM 662 C CA . ARG A 1 83 ? -20.128 4.776 12.981 1.00 93.00 83 ARG A CA 1
ATOM 663 C C . ARG A 1 83 ? -18.983 5.338 13.817 1.00 93.00 83 ARG A C 1
ATOM 665 O O . ARG A 1 83 ? -18.589 6.473 13.578 1.00 93.00 83 ARG A O 1
ATOM 672 N N . HIS A 1 84 ? -18.445 4.574 14.769 1.00 92.81 84 HIS A N 1
ATOM 673 C CA . HIS A 1 84 ? -17.456 5.093 15.719 1.00 92.81 84 HIS A CA 1
ATOM 674 C C . HIS A 1 84 ? -16.081 4.445 15.577 1.00 92.81 84 HIS A C 1
ATOM 676 O O . HIS A 1 84 ? -15.083 5.156 15.584 1.00 92.81 84 HIS A O 1
ATOM 682 N N . ILE A 1 85 ? -15.990 3.121 15.435 1.00 95.19 85 ILE A N 1
ATOM 683 C CA . ILE A 1 85 ? -14.681 2.448 15.439 1.00 95.19 85 ILE A CA 1
ATOM 684 C C . ILE A 1 85 ? -14.056 2.430 14.043 1.00 95.19 85 ILE A C 1
ATOM 686 O O . ILE A 1 85 ? -12.938 2.905 13.871 1.00 95.19 85 ILE A O 1
ATOM 690 N N . LEU A 1 86 ? -14.765 1.895 13.044 1.00 94.19 86 LEU A N 1
ATOM 691 C CA . LEU A 1 86 ? -14.223 1.644 11.709 1.00 94.19 86 LEU A CA 1
ATOM 692 C C . LEU A 1 86 ? -13.716 2.922 11.020 1.00 94.19 86 LEU A C 1
ATOM 694 O O . LEU A 1 86 ? -12.577 2.891 10.570 1.00 94.19 86 LEU A O 1
ATOM 698 N N . PRO A 1 87 ? -14.458 4.048 10.981 1.00 92.50 87 PRO A N 1
ATOM 699 C CA . PRO A 1 87 ? -13.966 5.263 10.327 1.00 92.50 87 PRO A CA 1
ATOM 700 C C . PRO A 1 87 ? -12.648 5.766 10.933 1.00 92.50 87 PRO A C 1
ATOM 702 O O . PRO A 1 87 ? -11.729 6.117 10.203 1.00 92.50 87 PRO A O 1
ATOM 705 N N . ASN A 1 88 ? -12.515 5.711 12.262 1.00 91.44 88 ASN A N 1
ATOM 706 C CA . ASN A 1 88 ? -11.296 6.118 12.965 1.00 91.44 88 ASN A CA 1
ATOM 707 C C . ASN A 1 88 ? -10.154 5.098 12.800 1.00 91.44 88 ASN A C 1
ATOM 709 O O . ASN A 1 88 ? -8.985 5.471 12.700 1.00 91.44 88 ASN A O 1
ATOM 713 N N . ALA A 1 89 ? -10.484 3.808 12.708 1.00 94.25 89 ALA A N 1
ATOM 714 C CA . ALA A 1 89 ? -9.521 2.734 12.487 1.00 94.25 89 ALA A CA 1
ATOM 715 C C . ALA A 1 89 ? -8.957 2.702 11.056 1.00 94.25 89 ALA A C 1
ATOM 717 O O . ALA A 1 89 ? -7.983 1.994 10.820 1.00 94.25 89 ALA A O 1
ATOM 718 N N . LEU A 1 90 ? -9.536 3.454 10.109 1.00 93.00 90 LEU A N 1
ATOM 719 C CA . LEU A 1 90 ? -9.043 3.579 8.731 1.00 93.00 90 LEU A CA 1
ATOM 720 C C . LEU A 1 90 ? -7.934 4.629 8.568 1.00 93.00 90 LEU A C 1
ATOM 722 O O . LEU A 1 90 ? -7.338 4.711 7.496 1.00 93.00 90 LEU A O 1
A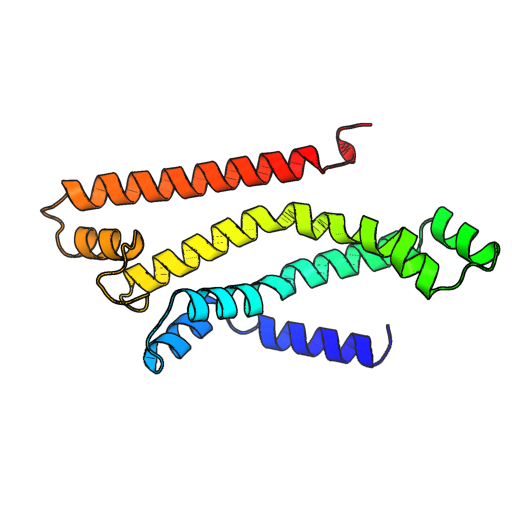TOM 726 N N . THR A 1 91 ? -7.591 5.377 9.620 1.00 91.06 91 THR A N 1
ATOM 727 C CA . THR A 1 91 ? -6.464 6.331 9.614 1.00 91.06 91 THR A CA 1
ATOM 728 C C . THR A 1 91 ? -5.155 5.729 9.062 1.00 91.06 91 THR A C 1
ATOM 730 O O . THR A 1 91 ? -4.506 6.375 8.232 1.00 91.06 91 THR A O 1
ATOM 733 N N . PRO A 1 92 ? -4.767 4.478 9.402 1.00 92.44 92 PRO A N 1
ATOM 734 C CA . PRO A 1 92 ? -3.590 3.841 8.817 1.00 92.44 92 PRO A CA 1
ATOM 735 C C . PRO A 1 92 ? -3.689 3.623 7.302 1.00 92.44 92 PRO A C 1
ATOM 737 O O . PRO A 1 92 ? -2.667 3.670 6.628 1.00 92.44 92 PRO A O 1
ATOM 740 N N . VAL A 1 93 ? -4.889 3.418 6.744 1.00 93.00 93 VAL A N 1
ATOM 741 C CA . VAL A 1 93 ? -5.070 3.245 5.292 1.00 93.00 93 VAL A CA 1
ATOM 742 C C . VAL A 1 93 ? -4.607 4.499 4.567 1.00 93.00 93 VAL A C 1
ATOM 744 O O . VAL A 1 93 ? -3.730 4.421 3.718 1.00 93.00 93 VAL A O 1
ATOM 747 N N . VAL A 1 94 ? -5.130 5.663 4.956 1.00 90.31 94 VAL A N 1
ATOM 748 C CA . VAL A 1 94 ? -4.756 6.956 4.360 1.00 90.31 94 VAL A CA 1
ATOM 749 C C . VAL A 1 94 ? -3.269 7.251 4.570 1.00 90.31 94 VAL A C 1
ATOM 751 O O . VAL A 1 94 ? -2.599 7.761 3.677 1.00 90.31 94 VAL A O 1
ATOM 754 N N . THR A 1 95 ? -2.744 6.871 5.734 1.00 90.19 95 THR A N 1
ATOM 755 C CA . THR A 1 95 ? -1.340 7.068 6.107 1.00 90.19 95 THR A CA 1
ATOM 756 C C . THR A 1 95 ? -0.371 6.261 5.240 1.00 90.19 95 THR A C 1
ATOM 758 O O . THR A 1 95 ? 0.651 6.790 4.811 1.00 90.19 95 THR A O 1
ATOM 761 N N . PHE A 1 96 ? -0.656 4.976 5.013 1.00 91.19 96 PHE A N 1
ATOM 762 C CA . PHE A 1 96 ? 0.269 4.055 4.346 1.00 91.19 96 PHE A CA 1
ATOM 763 C C . PHE A 1 96 ? 0.024 3.917 2.843 1.00 91.19 96 PHE A C 1
ATOM 765 O O . PHE A 1 96 ? 0.942 3.543 2.116 1.00 91.19 96 PHE A O 1
ATOM 772 N N . PHE A 1 97 ? -1.177 4.251 2.361 1.00 91.50 97 PHE A N 1
ATOM 773 C CA . PHE A 1 97 ? -1.549 4.109 0.954 1.00 91.50 97 PHE A CA 1
ATOM 774 C C . PHE A 1 97 ? -0.542 4.738 -0.025 1.00 91.50 97 PHE A C 1
ATOM 776 O O . PHE A 1 97 ? -0.151 4.050 -0.967 1.00 91.50 97 PHE A O 1
ATOM 783 N N . PRO A 1 98 ? -0.036 5.969 0.188 1.00 91.81 98 PRO A N 1
ATOM 784 C CA . PRO A 1 98 ? 0.925 6.557 -0.743 1.00 91.81 98 PRO A CA 1
ATOM 785 C C . PRO A 1 98 ? 2.233 5.763 -0.860 1.00 91.81 98 PRO A C 1
ATOM 787 O O . PRO A 1 98 ? 2.798 5.647 -1.944 1.00 91.81 98 PRO A O 1
ATOM 790 N N . PHE A 1 99 ? 2.697 5.169 0.241 1.00 91.31 99 PHE A N 1
ATOM 791 C CA . PHE A 1 99 ? 3.919 4.367 0.256 1.00 91.31 99 PHE A CA 1
ATOM 792 C C . PHE A 1 99 ? 3.720 3.019 -0.445 1.00 91.31 99 PHE A C 1
ATOM 794 O O . PHE A 1 99 ? 4.620 2.561 -1.146 1.00 91.31 99 PHE A O 1
ATOM 801 N N . GLU A 1 100 ? 2.533 2.413 -0.327 1.00 92.75 100 GLU A N 1
ATOM 802 C CA . GLU A 1 100 ? 2.193 1.211 -1.101 1.00 92.75 100 GLU A CA 1
ATOM 803 C C . GLU A 1 100 ? 2.129 1.496 -2.606 1.00 92.75 100 GLU A C 1
ATOM 805 O O . GLU A 1 100 ? 2.566 0.661 -3.397 1.00 92.75 100 GLU A O 1
ATOM 810 N N . VAL A 1 101 ? 1.654 2.679 -3.016 1.00 92.12 101 VAL A N 1
ATOM 811 C CA . VAL A 1 101 ? 1.688 3.099 -4.429 1.00 92.12 101 VAL A CA 1
ATOM 812 C C . VAL A 1 101 ? 3.132 3.181 -4.925 1.00 92.12 101 VAL A C 1
ATOM 814 O O . VAL A 1 101 ? 3.460 2.594 -5.958 1.00 92.12 101 VAL A O 1
ATOM 817 N N . THR A 1 102 ? 4.017 3.834 -4.168 1.00 93.38 102 THR A N 1
ATOM 818 C CA . THR A 1 102 ? 5.447 3.916 -4.499 1.00 93.38 102 THR A CA 1
ATOM 819 C C . THR A 1 102 ? 6.095 2.530 -4.585 1.00 93.38 102 THR A C 1
ATOM 821 O O . THR A 1 102 ? 6.799 2.233 -5.553 1.00 93.38 102 THR A O 1
ATOM 824 N N . ALA A 1 103 ? 5.822 1.649 -3.619 1.00 92.31 103 ALA A N 1
ATOM 825 C CA . ALA A 1 103 ? 6.327 0.277 -3.619 1.00 92.31 103 ALA A CA 1
ATOM 826 C C . ALA A 1 103 ? 5.800 -0.541 -4.813 1.00 92.31 103 ALA A C 1
ATOM 828 O O . ALA A 1 103 ? 6.542 -1.325 -5.407 1.00 92.31 103 ALA A O 1
ATOM 829 N N . GLY A 1 104 ? 4.535 -0.345 -5.197 1.00 92.56 104 GLY A N 1
ATOM 830 C CA . GLY A 1 104 ? 3.930 -0.972 -6.371 1.00 92.56 104 GLY A CA 1
ATOM 831 C C . GLY A 1 104 ? 4.596 -0.542 -7.678 1.00 92.56 104 GLY A C 1
ATOM 832 O O . GLY A 1 104 ? 4.932 -1.395 -8.497 1.00 92.56 104 GLY A O 1
ATOM 833 N N . ILE A 1 105 ? 4.863 0.756 -7.849 1.00 92.56 105 ILE A N 1
ATOM 834 C CA . ILE A 1 105 ? 5.591 1.281 -9.015 1.00 92.56 105 ILE A CA 1
ATOM 835 C C . ILE A 1 105 ? 6.998 0.687 -9.080 1.00 92.56 105 ILE A C 1
ATOM 837 O O . ILE A 1 105 ? 7.421 0.228 -10.139 1.00 92.56 105 ILE A O 1
ATOM 841 N N . PHE A 1 106 ? 7.708 0.635 -7.952 1.00 92.31 106 PHE A N 1
ATOM 842 C CA . PHE A 1 106 ? 9.039 0.032 -7.896 1.00 92.31 106 PHE A CA 1
ATOM 843 C C . PHE A 1 106 ? 9.018 -1.453 -8.292 1.00 92.31 106 PHE A C 1
ATOM 845 O O . PHE A 1 106 ? 9.893 -1.916 -9.027 1.00 92.31 106 PHE A O 1
ATOM 852 N N . ALA A 1 107 ? 7.994 -2.195 -7.860 1.00 92.81 107 ALA A N 1
ATOM 853 C CA . ALA A 1 107 ? 7.810 -3.591 -8.240 1.00 92.81 107 ALA A CA 1
ATOM 854 C C . ALA A 1 107 ? 7.542 -3.761 -9.746 1.00 92.81 107 ALA A C 1
ATOM 856 O O . ALA A 1 107 ? 8.152 -4.630 -10.365 1.00 92.81 107 ALA A O 1
ATOM 857 N N . LEU A 1 108 ? 6.694 -2.917 -10.346 1.00 92.00 108 LEU A N 1
ATOM 858 C CA . LEU A 1 108 ? 6.435 -2.926 -11.793 1.00 92.00 108 LEU A CA 1
ATOM 859 C C . LEU A 1 108 ? 7.702 -2.638 -12.598 1.00 92.00 108 LEU A C 1
ATOM 861 O O . LEU A 1 108 ? 8.068 -3.420 -13.468 1.00 92.00 108 LEU A O 1
ATOM 865 N N . VAL A 1 109 ? 8.422 -1.574 -12.238 1.00 93.56 109 VAL A N 1
ATOM 866 C CA . VAL A 1 109 ? 9.687 -1.207 -12.887 1.00 93.56 1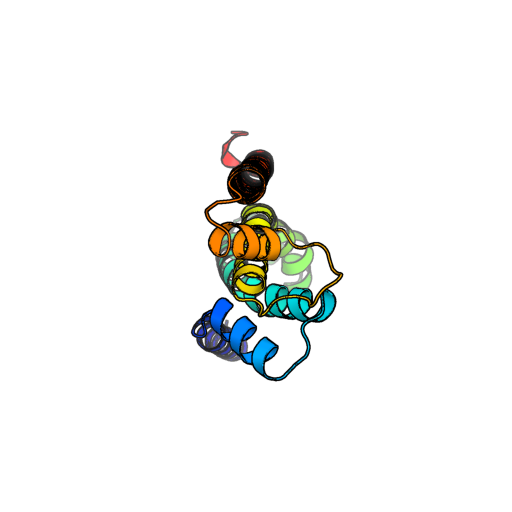09 VAL A CA 1
ATOM 867 C C . VAL A 1 109 ? 10.712 -2.337 -12.781 1.00 93.56 109 VAL A C 1
ATOM 869 O O . VAL A 1 109 ? 11.434 -2.597 -13.740 1.00 93.56 109 VAL A O 1
ATOM 872 N N . SER A 1 110 ? 10.758 -3.039 -11.645 1.00 92.50 110 SER A N 1
ATOM 873 C CA . SER A 1 110 ? 11.651 -4.187 -11.454 1.00 92.50 110 SER A CA 1
ATOM 874 C C . SER A 1 110 ? 11.309 -5.348 -12.393 1.00 92.50 110 SER A C 1
ATOM 876 O O . SER A 1 110 ? 12.214 -5.957 -12.955 1.00 92.50 110 SER A O 1
ATOM 878 N N . LEU A 1 111 ? 10.023 -5.656 -12.595 1.00 92.94 111 LEU A N 1
ATOM 879 C CA . LEU A 1 111 ? 9.599 -6.700 -13.538 1.00 92.94 111 LEU A CA 1
ATOM 880 C C . LEU A 1 111 ? 9.893 -6.315 -14.981 1.00 92.94 111 LEU A C 1
ATOM 882 O O . LEU A 1 111 ? 10.434 -7.122 -15.733 1.00 92.94 111 LEU A O 1
ATOM 886 N N . ASP A 1 112 ? 9.558 -5.083 -15.352 1.00 92.06 112 ASP A N 1
ATOM 887 C CA . ASP A 1 112 ? 9.799 -4.559 -16.689 1.00 92.06 112 ASP A CA 1
ATOM 888 C C . ASP A 1 112 ? 11.304 -4.573 -17.013 1.00 92.06 112 ASP A C 1
ATOM 890 O O . ASP A 1 112 ? 11.706 -5.003 -18.091 1.00 92.06 112 ASP A O 1
ATOM 894 N N . PHE A 1 113 ? 12.157 -4.214 -16.045 1.00 92.38 113 PHE A N 1
ATOM 895 C CA . PHE A 1 113 ? 13.614 -4.307 -16.174 1.00 92.38 113 PHE A CA 1
ATOM 896 C C . PHE A 1 113 ? 14.111 -5.745 -16.399 1.00 92.38 113 PHE A C 1
ATOM 898 O O . PHE A 1 113 ? 15.086 -5.972 -17.118 1.00 92.38 113 PHE A O 1
ATOM 905 N N . LEU A 1 114 ? 13.432 -6.732 -15.809 1.00 91.69 114 LEU A N 1
ATOM 906 C CA . LEU A 1 114 ? 13.710 -8.156 -16.008 1.00 91.69 114 LEU A CA 1
ATOM 907 C C . LEU A 1 114 ? 13.103 -8.716 -17.307 1.00 91.69 114 LEU A C 1
ATOM 909 O O . LEU A 1 114 ? 13.269 -9.903 -17.574 1.00 91.69 114 LEU A O 1
ATOM 913 N N . ASN A 1 115 ? 12.433 -7.892 -18.124 1.00 89.38 115 ASN A N 1
ATOM 914 C CA . ASN A 1 115 ? 11.630 -8.313 -19.282 1.00 89.38 115 ASN A CA 1
ATOM 915 C C . ASN A 1 115 ? 10.494 -9.287 -18.915 1.00 89.38 115 ASN A C 1
ATOM 917 O O . ASN A 1 115 ? 10.059 -10.096 -19.729 1.00 89.38 115 ASN A O 1
ATOM 921 N N . LEU A 1 116 ? 10.012 -9.201 -17.675 1.00 90.62 116 LEU A N 1
ATOM 922 C CA . LEU A 1 116 ? 8.883 -9.963 -17.129 1.00 90.62 116 LEU A CA 1
ATOM 923 C C . LEU A 1 116 ? 7.624 -9.095 -16.966 1.00 90.62 116 LEU A C 1
ATOM 925 O O . LEU A 1 116 ? 6.662 -9.477 -16.298 1.00 90.62 116 LEU A O 1
ATOM 929 N N . GLY A 1 117 ? 7.689 -7.894 -17.530 1.00 89.25 117 GLY A N 1
ATOM 930 C CA . GLY A 1 117 ? 6.679 -6.858 -17.512 1.00 89.25 117 GLY A CA 1
ATOM 931 C C . GLY A 1 117 ? 5.637 -6.969 -18.614 1.00 89.25 117 GLY A C 1
ATOM 932 O O . GLY A 1 117 ? 5.516 -7.989 -19.292 1.00 89.25 117 GLY A O 1
ATOM 933 N N . VAL A 1 118 ? 4.888 -5.885 -18.816 1.00 88.56 118 VAL A N 1
ATOM 934 C CA . VAL A 1 118 ? 3.963 -5.788 -19.955 1.00 88.56 118 VAL A CA 1
ATOM 935 C C . VAL A 1 118 ? 4.778 -5.793 -21.258 1.00 88.56 118 VAL A C 1
ATOM 937 O O . VAL A 1 118 ? 5.726 -5.017 -21.365 1.00 88.56 118 VAL A O 1
ATOM 940 N N . PRO A 1 119 ? 4.445 -6.639 -22.251 1.00 86.44 119 PRO A N 1
ATOM 941 C CA . PRO A 1 119 ? 5.217 -6.716 -23.486 1.00 86.44 119 PRO A CA 1
ATOM 942 C C . PRO A 1 119 ? 5.090 -5.440 -24.335 1.00 86.44 119 PRO A C 1
ATOM 944 O O . PRO A 1 119 ? 4.075 -4.735 -24.303 1.00 86.44 119 PRO A O 1
ATOM 947 N N . SER A 1 120 ? 6.116 -5.184 -25.151 1.00 83.06 120 SER A N 1
ATOM 948 C CA . SER A 1 120 ? 6.136 -4.126 -26.174 1.00 83.06 120 SER A CA 1
ATOM 949 C C . SER A 1 120 ? 4.886 -4.200 -27.076 1.00 83.06 120 SER A C 1
ATOM 951 O O . SER A 1 120 ? 4.453 -5.313 -27.397 1.00 83.06 120 SER A O 1
ATOM 953 N N . PRO A 1 121 ? 4.268 -3.071 -27.499 1.00 83.50 121 PRO A N 1
ATOM 954 C CA . PRO A 1 121 ? 4.765 -1.684 -27.527 1.00 83.50 121 PRO A CA 1
ATOM 955 C C . PRO A 1 121 ? 4.368 -0.817 -26.318 1.00 83.50 121 PRO A C 1
ATOM 957 O O . PRO A 1 121 ? 4.382 0.412 -26.418 1.00 83.50 121 PRO A O 1
ATOM 960 N N . ALA A 1 122 ? 3.959 -1.415 -25.194 1.00 85.38 122 ALA A N 1
ATOM 961 C CA . ALA A 1 122 ? 3.588 -0.640 -24.012 1.00 85.38 122 ALA A CA 1
ATOM 962 C C . ALA A 1 122 ? 4.796 0.167 -23.485 1.00 85.38 122 ALA A C 1
ATOM 964 O O . ALA A 1 122 ? 5.849 -0.417 -23.243 1.00 85.38 122 ALA A O 1
ATOM 965 N N . PRO A 1 123 ? 4.679 1.495 -23.288 1.00 85.25 123 PRO A N 1
ATOM 966 C CA . PRO A 1 123 ? 5.793 2.291 -22.786 1.00 85.25 123 PRO A CA 1
ATOM 967 C C . PRO A 1 123 ? 6.098 1.929 -21.326 1.00 85.25 123 PRO A C 1
ATOM 969 O O . PRO A 1 123 ? 5.227 2.053 -20.463 1.00 85.25 123 PRO A O 1
ATOM 972 N N . SER A 1 124 ? 7.342 1.536 -21.040 1.00 90.69 124 SER A N 1
ATOM 973 C CA . SER A 1 124 ? 7.797 1.194 -19.688 1.00 90.69 124 SER A CA 1
ATOM 974 C C . SER A 1 124 ? 9.128 1.858 -19.317 1.00 90.69 124 SER A C 1
ATOM 976 O O . SER A 1 124 ? 10.115 1.790 -20.047 1.00 90.69 124 SER A O 1
ATOM 978 N N . ILE A 1 125 ? 9.179 2.437 -18.111 1.00 91.94 125 ILE A N 1
ATOM 979 C CA . ILE A 1 125 ? 10.412 2.976 -17.515 1.00 91.94 125 ILE A CA 1
ATOM 980 C C . ILE A 1 125 ? 11.418 1.853 -17.212 1.00 91.94 125 ILE A C 1
ATOM 982 O O . ILE A 1 125 ? 12.622 2.049 -17.372 1.00 91.94 125 ILE A O 1
ATOM 986 N N . GLY A 1 126 ? 10.951 0.674 -16.787 1.00 93.38 126 GLY A N 1
ATOM 987 C CA . GLY A 1 126 ? 11.840 -0.454 -16.500 1.00 93.38 126 GLY A CA 1
ATOM 988 C C . GLY A 1 126 ? 12.464 -1.039 -17.765 1.00 93.38 126 GLY A C 1
ATOM 989 O O . GLY A 1 126 ? 13.652 -1.359 -17.761 1.00 93.38 126 GLY A O 1
ATOM 990 N N . GLU A 1 127 ? 11.718 -1.075 -18.872 1.00 93.06 127 GLU A N 1
ATOM 991 C CA . GLU A 1 127 ? 12.268 -1.469 -20.172 1.00 93.06 127 GLU A CA 1
ATOM 992 C C . GLU A 1 127 ? 13.357 -0.489 -20.635 1.00 93.06 127 GLU A C 1
ATOM 994 O O . GLU A 1 127 ? 14.441 -0.912 -21.036 1.00 93.06 127 GLU A O 1
ATOM 999 N N . LEU A 1 128 ? 13.131 0.824 -20.502 1.00 93.50 128 LEU A N 1
ATOM 1000 C CA . LEU A 1 128 ? 14.143 1.839 -20.825 1.00 93.50 128 LEU A CA 1
ATOM 1001 C C . LEU A 1 128 ? 15.420 1.680 -19.981 1.00 93.50 128 LEU A C 1
ATOM 1003 O O . LEU A 1 128 ? 16.530 1.844 -20.496 1.00 93.50 128 LEU A O 1
ATOM 1007 N N . LEU A 1 129 ? 15.293 1.301 -18.704 1.00 93.88 129 LEU A N 1
ATOM 1008 C CA . LEU A 1 129 ? 16.447 0.968 -17.865 1.00 93.88 129 LEU A CA 1
ATOM 1009 C C . LEU A 1 129 ? 17.176 -0.280 -18.367 1.00 93.88 129 LEU A C 1
ATOM 1011 O O . LEU A 1 129 ? 18.408 -0.294 -18.391 1.00 93.88 129 LEU A O 1
ATOM 1015 N N . ALA A 1 130 ? 16.446 -1.313 -18.792 1.00 93.81 130 ALA A N 1
ATOM 1016 C CA . ALA A 1 130 ? 17.038 -2.525 -19.352 1.00 93.81 130 ALA A CA 1
ATOM 1017 C C . ALA A 1 130 ? 17.789 -2.224 -20.658 1.00 93.81 130 ALA A C 1
ATOM 1019 O O . ALA A 1 130 ? 18.921 -2.680 -20.842 1.00 93.81 130 ALA A O 1
ATOM 1020 N N . GLN A 1 131 ? 17.209 -1.393 -21.529 1.00 92.94 131 GLN A N 1
ATOM 1021 C CA . GLN A 1 131 ? 17.843 -0.924 -22.760 1.00 92.94 131 GLN A CA 1
ATOM 1022 C C . GLN A 1 131 ? 19.118 -0.123 -22.467 1.00 92.94 131 GLN A C 1
ATOM 1024 O O . GLN A 1 131 ? 20.154 -0.398 -23.074 1.00 92.94 131 GLN A O 1
ATOM 1029 N N . GLY A 1 132 ? 19.077 0.804 -21.504 1.00 92.38 132 GLY A N 1
ATOM 1030 C CA . GLY A 1 132 ? 20.250 1.563 -21.064 1.00 92.38 132 GLY A CA 1
ATOM 1031 C C . GLY A 1 132 ? 21.349 0.676 -20.468 1.00 92.38 132 GLY A C 1
ATOM 1032 O O . GLY A 1 132 ? 22.524 0.857 -20.776 1.00 92.38 132 GLY A O 1
ATOM 1033 N N . LYS A 1 133 ? 20.981 -0.337 -19.673 1.00 92.19 133 LYS A N 1
ATOM 1034 C CA . LYS A 1 133 ? 21.920 -1.315 -19.096 1.00 92.19 133 LYS A CA 1
ATOM 1035 C C . LYS A 1 133 ? 22.553 -2.220 -20.160 1.00 92.19 133 LYS A C 1
ATOM 1037 O O . LYS A 1 133 ? 23.712 -2.601 -20.020 1.00 92.19 133 LYS A O 1
ATOM 1042 N N . ASN A 1 134 ? 21.816 -2.578 -21.210 1.00 93.62 134 ASN A N 1
ATOM 1043 C CA . ASN A 1 134 ? 22.331 -3.405 -22.307 1.00 93.62 134 ASN A CA 1
ATOM 1044 C C . ASN A 1 134 ? 23.139 -2.600 -23.340 1.00 93.62 134 ASN A C 1
ATOM 1046 O O . ASN A 1 134 ? 23.914 -3.186 -24.090 1.00 93.62 134 ASN A O 1
ATOM 1050 N N . ASN A 1 135 ? 22.992 -1.274 -23.364 1.00 93.12 135 ASN A N 1
ATOM 1051 C CA . ASN A 1 135 ? 23.686 -0.377 -24.284 1.00 93.12 135 ASN A CA 1
ATOM 1052 C C . ASN A 1 135 ? 24.435 0.703 -23.498 1.00 93.12 135 ASN A C 1
ATOM 1054 O O . ASN A 1 135 ? 24.054 1.870 -23.521 1.00 93.12 135 ASN A O 1
ATOM 1058 N N . LEU A 1 136 ? 25.518 0.328 -22.811 1.00 90.62 136 LEU A N 1
ATOM 1059 C CA . LEU A 1 136 ? 26.283 1.256 -21.965 1.00 90.62 136 LEU A CA 1
ATOM 1060 C C . LEU A 1 136 ? 26.880 2.441 -22.742 1.00 90.62 136 LEU A C 1
ATOM 1062 O O . LEU A 1 136 ? 27.108 3.503 -22.171 1.00 90.62 136 LEU A O 1
ATOM 1066 N N . GLN A 1 137 ? 27.085 2.287 -24.051 1.00 93.00 137 GLN A N 1
ATOM 1067 C CA . GLN A 1 137 ? 27.465 3.371 -24.955 1.00 93.00 137 GLN A CA 1
ATOM 1068 C C . GLN A 1 137 ? 26.358 4.427 -25.142 1.00 93.00 137 GLN A C 1
ATOM 1070 O O . GLN A 1 137 ? 26.650 5.583 -25.438 1.00 93.00 137 GLN A O 1
ATOM 1075 N N . ALA A 1 138 ? 25.092 4.055 -24.945 1.00 92.81 138 ALA A N 1
ATOM 1076 C CA . ALA A 1 138 ? 23.922 4.914 -25.094 1.00 92.81 138 ALA A CA 1
ATOM 1077 C C . ALA A 1 138 ? 23.541 5.578 -23.761 1.00 92.81 138 ALA A C 1
ATOM 1079 O O . ALA A 1 138 ? 22.419 5.448 -23.262 1.00 92.81 138 ALA A O 1
ATOM 1080 N N . LEU A 1 139 ? 24.481 6.326 -23.174 1.00 92.56 139 LEU A N 1
ATOM 1081 C CA . LEU A 1 139 ? 24.281 7.014 -21.889 1.00 92.56 139 LEU A CA 1
ATOM 1082 C C . LEU A 1 139 ? 23.095 7.993 -21.899 1.00 92.56 139 LEU A C 1
ATOM 1084 O O . LEU A 1 139 ? 22.504 8.253 -20.852 1.00 92.56 139 LEU A O 1
ATOM 1088 N N . TRP A 1 140 ? 22.707 8.488 -23.077 1.00 92.62 140 TRP A N 1
ATOM 1089 C CA . TRP A 1 140 ? 21.533 9.343 -23.270 1.00 92.62 140 TRP A CA 1
ATOM 1090 C C . TRP A 1 140 ? 20.193 8.628 -23.035 1.00 92.62 140 TRP A C 1
ATOM 1092 O O . TRP A 1 140 ? 19.180 9.302 -22.896 1.00 92.62 140 TRP A O 1
ATOM 1102 N N . ILE A 1 141 ? 20.160 7.293 -22.970 1.00 92.25 141 ILE A N 1
ATOM 1103 C CA . ILE A 1 141 ? 18.973 6.526 -22.557 1.00 92.25 141 ILE A CA 1
ATOM 1104 C C . ILE A 1 141 ? 19.045 6.256 -21.055 1.00 92.25 141 ILE A C 1
ATOM 1106 O O . ILE A 1 141 ? 18.089 6.508 -20.321 1.00 92.25 141 ILE A O 1
ATOM 1110 N N . LEU A 1 142 ? 20.199 5.778 -20.584 1.00 92.50 142 LEU A N 1
ATOM 1111 C CA . LEU A 1 142 ? 20.370 5.329 -19.205 1.00 92.50 142 LEU A CA 1
ATOM 1112 C C . LEU A 1 142 ? 20.237 6.473 -18.188 1.00 92.50 142 LEU A C 1
ATOM 1114 O O . LEU A 1 142 ? 19.465 6.351 -17.236 1.00 92.50 142 LEU A O 1
ATOM 1118 N N . LEU A 1 143 ? 20.960 7.583 -18.386 1.00 93.88 143 LEU A N 1
ATOM 1119 C CA . LEU A 1 143 ? 20.998 8.683 -17.414 1.00 93.88 143 LEU A CA 1
ATOM 1120 C C . LEU A 1 143 ? 19.636 9.379 -17.261 1.00 93.88 143 LEU A C 1
ATOM 1122 O O . LEU A 1 143 ? 19.190 9.523 -16.119 1.00 93.88 143 LEU A O 1
ATOM 1126 N N . PRO A 1 144 ? 18.924 9.766 -18.342 1.00 95.12 144 PRO A N 1
ATOM 1127 C CA . PRO A 1 144 ? 17.616 10.401 -18.196 1.00 95.12 144 PRO A CA 1
ATOM 1128 C C . PRO A 1 144 ? 16.567 9.459 -17.614 1.00 95.12 144 PRO A C 1
ATOM 1130 O O . PRO A 1 144 ? 15.772 9.890 -16.786 1.00 95.12 144 PRO A O 1
ATOM 1133 N N . THR A 1 145 ? 16.588 8.173 -17.981 1.00 94.69 145 THR A N 1
ATOM 1134 C CA . THR A 1 145 ? 15.640 7.187 -17.438 1.00 94.69 145 THR A CA 1
ATOM 1135 C C . THR A 1 145 ? 15.841 6.998 -15.936 1.00 94.69 145 THR A C 1
ATOM 1137 O O . THR A 1 145 ? 14.878 7.039 -15.171 1.00 94.69 145 THR A O 1
ATOM 1140 N N . PHE A 1 146 ? 17.092 6.846 -15.492 1.00 93.56 146 PHE A N 1
ATOM 1141 C CA . PHE A 1 146 ? 17.418 6.730 -14.072 1.00 93.56 146 PHE A CA 1
ATOM 1142 C C . PHE A 1 146 ? 17.028 7.989 -13.286 1.00 93.56 146 PHE A C 1
ATOM 1144 O O . PHE A 1 146 ? 16.410 7.891 -12.221 1.00 93.56 146 PHE A O 1
ATOM 1151 N N . ALA A 1 147 ? 17.346 9.173 -13.820 1.00 96.31 147 ALA A N 1
ATOM 1152 C CA . ALA A 1 147 ? 16.988 10.445 -13.202 1.00 96.31 147 ALA A CA 1
ATOM 1153 C C . ALA A 1 147 ? 15.464 10.622 -13.108 1.00 96.31 147 ALA A C 1
ATOM 1155 O O . ALA A 1 147 ? 14.957 10.980 -12.046 1.00 96.31 147 ALA A O 1
ATOM 1156 N N . ALA A 1 148 ? 14.728 10.310 -14.179 1.00 95.44 148 ALA A N 1
ATOM 1157 C CA . ALA A 1 148 ? 13.271 10.392 -14.216 1.00 95.44 148 ALA A CA 1
ATOM 1158 C C . ALA A 1 148 ? 12.616 9.442 -13.206 1.00 95.44 148 ALA A C 1
ATOM 1160 O O . ALA A 1 148 ? 11.743 9.866 -12.451 1.00 95.44 148 ALA A O 1
ATOM 1161 N N . LEU A 1 149 ? 13.066 8.183 -13.138 1.00 95.06 149 LEU A N 1
ATOM 1162 C CA . LEU A 1 149 ? 12.561 7.214 -12.164 1.00 95.06 149 LEU A CA 1
ATOM 1163 C C . LEU A 1 149 ? 12.817 7.673 -10.724 1.00 95.06 149 LEU A C 1
ATOM 1165 O O . LEU A 1 149 ? 11.907 7.656 -9.896 1.00 95.06 149 LEU A O 1
ATOM 1169 N N . THR A 1 150 ? 14.049 8.096 -10.434 1.00 95.56 150 THR A N 1
ATOM 1170 C CA . THR A 1 150 ? 14.451 8.539 -9.092 1.00 95.56 150 THR A CA 1
ATOM 1171 C C . THR A 1 150 ? 13.647 9.760 -8.660 1.00 95.56 150 THR A C 1
ATOM 1173 O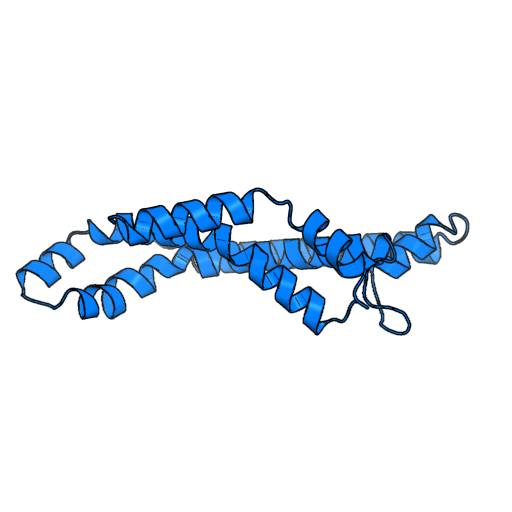 O . THR A 1 150 ? 13.117 9.792 -7.547 1.00 95.56 150 THR A O 1
ATOM 1176 N N . LEU A 1 151 ? 13.504 10.745 -9.549 1.00 96.94 151 LEU A N 1
ATOM 1177 C CA . LEU A 1 151 ? 12.710 11.940 -9.296 1.00 96.94 151 LEU A CA 1
ATOM 1178 C C . LEU A 1 151 ? 11.235 11.587 -9.079 1.00 96.94 151 LEU A C 1
ATOM 1180 O O . LEU A 1 151 ? 10.646 12.042 -8.104 1.00 96.94 151 LEU A O 1
ATOM 1184 N N . MET A 1 152 ? 10.651 10.738 -9.928 1.00 95.38 152 MET A N 1
ATOM 1185 C CA . MET A 1 152 ? 9.260 10.295 -9.803 1.00 95.38 152 MET A CA 1
ATOM 1186 C C . MET A 1 152 ? 8.997 9.624 -8.450 1.00 95.38 152 MET A C 1
ATOM 1188 O O . MET A 1 152 ? 8.071 10.017 -7.744 1.00 95.38 152 MET A O 1
ATOM 1192 N N . ILE A 1 153 ? 9.819 8.646 -8.059 1.00 95.00 153 ILE A N 1
ATOM 1193 C CA . ILE A 1 153 ? 9.674 7.932 -6.780 1.00 95.00 153 ILE A CA 1
ATOM 1194 C C . ILE A 1 153 ? 9.846 8.889 -5.597 1.00 95.00 153 ILE A C 1
ATOM 1196 O O . ILE A 1 153 ? 9.081 8.823 -4.634 1.00 95.00 153 ILE A O 1
ATOM 1200 N N . THR A 1 154 ? 10.815 9.802 -5.677 1.00 95.88 154 THR A N 1
ATOM 1201 C CA . THR A 1 154 ? 11.065 10.803 -4.630 1.00 95.88 154 THR A CA 1
ATOM 1202 C C . THR A 1 154 ? 9.866 11.735 -4.466 1.00 95.88 154 THR A C 1
ATOM 1204 O O . THR A 1 154 ? 9.365 11.905 -3.357 1.00 95.88 154 THR A O 1
ATOM 1207 N N . LEU A 1 155 ? 9.349 12.287 -5.568 1.00 96.06 155 LEU A N 1
ATOM 1208 C CA . LEU A 1 155 ? 8.182 13.169 -5.547 1.00 96.06 155 LEU A CA 1
ATOM 1209 C C . LEU A 1 155 ? 6.941 12.449 -5.014 1.00 96.06 155 LEU A C 1
ATOM 1211 O O . LEU A 1 155 ? 6.238 13.003 -4.174 1.00 96.06 155 LEU A O 1
ATOM 1215 N N . LEU A 1 156 ? 6.691 11.208 -5.439 1.00 94.44 156 LEU A N 1
ATOM 1216 C CA . LEU A 1 156 ? 5.573 10.410 -4.929 1.00 94.44 156 LEU A CA 1
ATOM 1217 C C . LEU A 1 156 ? 5.703 10.125 -3.432 1.00 94.44 156 LEU A C 1
ATOM 1219 O O . LEU A 1 156 ? 4.716 10.196 -2.702 1.00 94.44 156 LEU A O 1
ATOM 1223 N N . THR A 1 157 ? 6.922 9.865 -2.961 1.00 94.06 157 THR A N 1
ATOM 1224 C CA . THR A 1 157 ? 7.195 9.671 -1.534 1.00 94.06 157 THR A CA 1
ATOM 1225 C C . THR A 1 157 ? 6.917 10.950 -0.747 1.00 94.06 157 THR A C 1
ATOM 1227 O O . THR A 1 157 ? 6.212 10.890 0.256 1.00 94.06 157 THR A O 1
ATOM 1230 N N . PHE A 1 158 ? 7.361 12.117 -1.225 1.00 95.06 158 PHE A N 1
ATOM 1231 C CA . PHE A 1 158 ? 7.074 13.403 -0.577 1.00 95.06 158 PHE A CA 1
ATOM 1232 C C . PHE A 1 158 ? 5.591 13.767 -0.591 1.00 95.06 158 PHE A C 1
ATOM 1234 O O . PHE A 1 158 ? 5.067 14.239 0.417 1.00 95.06 158 PHE A O 1
ATOM 1241 N N . VAL A 1 159 ? 4.884 13.513 -1.696 1.00 93.25 159 VAL A N 1
ATOM 1242 C CA . VAL A 1 159 ? 3.421 13.652 -1.742 1.00 93.25 159 VAL A CA 1
ATOM 1243 C C . VAL A 1 159 ? 2.782 12.744 -0.693 1.00 93.25 159 VAL A C 1
ATOM 1245 O O . VAL A 1 159 ? 1.892 13.175 0.040 1.00 93.25 159 VAL A O 1
ATOM 1248 N N . GLY A 1 160 ? 3.272 11.513 -0.565 1.00 92.19 160 GLY A N 1
ATOM 1249 C CA . GLY A 1 160 ? 2.806 10.567 0.435 1.00 92.19 160 GLY A CA 1
ATOM 1250 C C . GLY A 1 160 ? 3.041 11.006 1.873 1.00 92.19 160 GLY A C 1
ATOM 1251 O O . GLY A 1 160 ? 2.134 10.925 2.701 1.00 92.19 160 GLY A O 1
ATOM 1252 N N . GLU A 1 161 ? 4.223 11.539 2.166 1.00 92.56 161 GLU A N 1
ATOM 1253 C CA . GLU A 1 161 ? 4.525 12.159 3.453 1.00 92.56 161 GLU A CA 1
ATOM 1254 C C . GLU A 1 161 ? 3.629 13.368 3.722 1.00 92.56 161 GLU A C 1
ATOM 1256 O O . GLU A 1 161 ? 3.128 13.513 4.835 1.00 92.56 161 GLU A O 1
ATOM 1261 N N . GLY A 1 162 ? 3.378 14.206 2.715 1.00 91.62 162 GLY A N 1
ATOM 1262 C CA . GLY A 1 162 ? 2.456 15.337 2.797 1.00 91.62 162 GLY A CA 1
ATOM 1263 C C . GLY A 1 162 ? 1.037 14.904 3.165 1.00 91.62 162 GLY A C 1
ATOM 1264 O O . GLY A 1 162 ? 0.464 15.442 4.111 1.00 91.62 162 GLY A O 1
ATOM 1265 N N . ILE A 1 163 ? 0.502 13.885 2.483 1.00 89.38 163 ILE A N 1
ATOM 1266 C CA . ILE A 1 163 ? -0.811 13.295 2.788 1.00 89.38 163 ILE A CA 1
ATOM 1267 C C . ILE A 1 163 ? -0.820 12.757 4.217 1.00 89.38 163 ILE A C 1
ATOM 1269 O O . ILE A 1 163 ? -1.656 13.158 5.021 1.00 89.38 163 ILE A O 1
ATOM 1273 N N . ARG A 1 164 ? 0.143 11.905 4.577 1.00 87.38 164 ARG A N 1
ATOM 1274 C CA . ARG A 1 164 ? 0.259 11.374 5.940 1.00 87.38 164 ARG A CA 1
ATOM 1275 C C . ARG A 1 164 ? 0.291 12.492 6.986 1.00 87.38 164 ARG A C 1
ATOM 1277 O O . ARG A 1 164 ? -0.382 12.381 8.002 1.00 87.38 164 ARG A O 1
ATOM 1284 N N . ASN A 1 165 ? 1.065 13.547 6.745 1.00 87.75 165 ASN A N 1
ATOM 1285 C CA . ASN A 1 165 ? 1.196 14.681 7.656 1.00 87.75 165 ASN A CA 1
ATOM 1286 C C . ASN A 1 165 ? -0.113 15.464 7.802 1.00 87.75 165 ASN A C 1
ATOM 1288 O O . ASN A 1 165 ? -0.424 15.894 8.907 1.00 87.75 165 ASN A O 1
ATOM 1292 N N . ALA A 1 166 ? -0.874 15.636 6.720 1.00 86.31 166 ALA A N 1
ATOM 1293 C CA . ALA A 1 166 ? -2.168 16.316 6.750 1.00 86.31 166 ALA A CA 1
ATOM 1294 C C . ALA A 1 166 ? -3.220 15.544 7.565 1.00 86.31 166 ALA A C 1
ATOM 1296 O O . ALA A 1 166 ? -4.098 16.152 8.172 1.00 86.31 166 ALA A O 1
ATOM 1297 N N . PHE A 1 167 ? -3.116 14.213 7.596 1.00 80.25 167 PHE A N 1
ATOM 1298 C CA . PHE A 1 167 ? -4.016 13.332 8.341 1.00 80.25 167 PHE A CA 1
ATOM 1299 C C . PHE A 1 167 ? -3.467 12.898 9.713 1.00 80.25 167 PHE A C 1
ATOM 1301 O O . PHE A 1 167 ? -4.102 12.076 10.370 1.00 80.25 167 PHE A O 1
ATOM 1308 N N . ASP A 1 168 ? -2.321 13.426 10.168 1.00 77.00 168 ASP A N 1
ATOM 1309 C CA . ASP A 1 168 ? -1.773 13.132 11.499 1.00 77.00 168 ASP A CA 1
ATOM 1310 C C . ASP A 1 168 ? -2.428 14.032 12.571 1.00 77.00 168 ASP A C 1
ATOM 1312 O O . ASP A 1 168 ? -2.118 15.224 12.648 1.00 77.00 168 ASP A O 1
ATOM 1316 N N . PRO A 1 169 ? -3.299 13.491 13.449 1.00 62.81 169 PRO A N 1
ATOM 1317 C CA . PRO A 1 169 ? -4.031 14.284 14.437 1.00 62.81 169 PRO A CA 1
ATOM 1318 C C . PRO A 1 169 ? -3.151 14.805 15.584 1.00 62.81 169 PRO A C 1
ATOM 1320 O O . PRO A 1 169 ? -3.616 15.601 16.397 1.00 62.81 169 PRO A O 1
ATOM 1323 N N . ARG A 1 170 ? -1.888 14.362 15.697 1.00 61.25 170 ARG A N 1
ATOM 1324 C CA . ARG A 1 170 ? -0.987 14.786 16.785 1.00 61.25 170 ARG A CA 1
ATOM 1325 C C . ARG A 1 170 ? -0.340 16.148 16.547 1.00 61.25 170 ARG A C 1
ATOM 1327 O O . ARG A 1 170 ? 0.233 16.688 17.481 1.00 61.25 170 ARG A O 1
ATOM 1334 N N . LYS A 1 171 ? -0.402 16.686 15.323 1.00 53.69 171 LYS A N 1
ATOM 1335 C CA . LYS A 1 171 ? 0.177 18.000 14.981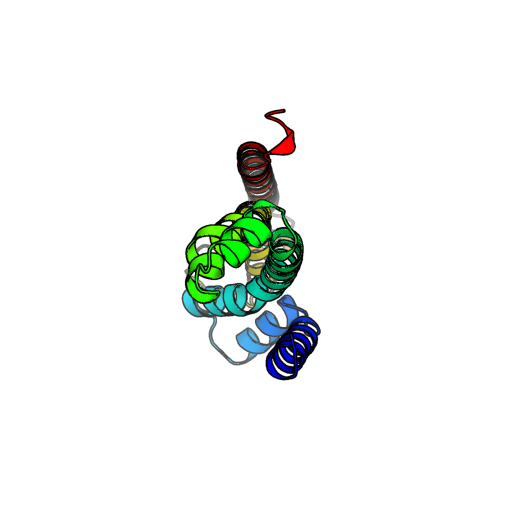 1.00 53.69 171 LYS A CA 1
ATOM 1336 C C . LYS A 1 171 ? -0.790 19.171 15.181 1.00 53.69 171 LYS A C 1
ATOM 1338 O O . LYS A 1 171 ? -0.383 20.317 15.038 1.00 53.69 171 LYS A O 1
ATOM 1343 N N . THR A 1 172 ? -2.055 18.886 15.480 1.00 50.25 172 THR A N 1
ATOM 1344 C CA . THR A 1 172 ? -3.117 19.883 15.704 1.00 50.25 172 THR A CA 1
ATOM 1345 C C . THR A 1 172 ? -3.439 20.121 17.185 1.00 50.25 172 THR A C 1
ATOM 1347 O O . THR A 1 172 ? -4.408 20.816 17.479 1.00 50.25 172 THR A O 1
ATOM 1350 N N . LEU A 1 173 ? -2.657 19.542 18.103 1.00 39.00 173 LEU A N 1
ATOM 1351 C CA . LEU A 1 173 ? -2.705 19.769 19.555 1.00 39.00 173 LEU A CA 1
ATOM 1352 C C . LEU A 1 173 ? -1.419 20.469 20.000 1.00 39.00 173 LEU A C 1
ATOM 1354 O O . LEU A 1 173 ? -1.513 21.298 20.928 1.00 39.00 173 LEU A O 1
#

Foldseek 3Di:
DPDVVVVVLVVLVVLQVDDLLVVLLVCLVPDQADPVNLVVSLVVNLVSVLVVQLVVQLVVQCPDPVNVVCVVVVNDPVCCCPPPRNVRSCLSVQLCVLVSVLVSLVSQLVCVLVVSHNDPPDDGLSVLCNVCVVCVVPVVSNVVSVVVNVVVSVVSVVVSVVRNVVSDPVVVD